Protein AF-A0A3E0QWT9-F1 (afdb_monomer_lite)

pLDDT: mean 92.98, std 5.26, range [54.19, 97.94]

Sequence (127 aa):
MSVLSQHIKRKHSWKTVCVSECLHNIGISIDSFYSTWTRKNPSAWKGVIRRNGFALRSRLSLMGKRPTVGSVRSKVAKLSDGPNTKYIVVVDGHMLLLNSNGETIVDTSPRKRDRRGVLMLYAVWPK

Secondary structure (DSSP, 8-state):
--S-SS-EE-SSEEE-HHHHHHHHHHT--GGG-S-SEESS-TTHHHHHHHHTTEEEEE-GGGG-SS-BHHHHHHHHTT--S-TT-EEEEEETTEEEEE-TTS-EEE-SS--SS--PBEEEEEEEEE-

Structure (mmCIF, N/CA/C/O backbone):
data_AF-A0A3E0QWT9-F1
#
_entry.id   AF-A0A3E0QWT9-F1
#
loop_
_atom_site.group_PDB
_atom_site.id
_atom_site.type_symbol
_atom_site.label_atom_id
_atom_site.label_alt_id
_atom_site.label_comp_id
_atom_site.label_asym_id
_atom_site.label_entity_id
_atom_site.label_seq_id
_atom_site.pdbx_PDB_ins_code
_atom_site.Cartn_x
_atom_site.Cartn_y
_atom_site.Cartn_z
_atom_site.occupancy
_atom_site.B_iso_or_equiv
_atom_site.auth_seq_id
_atom_site.auth_comp_id
_atom_site.auth_a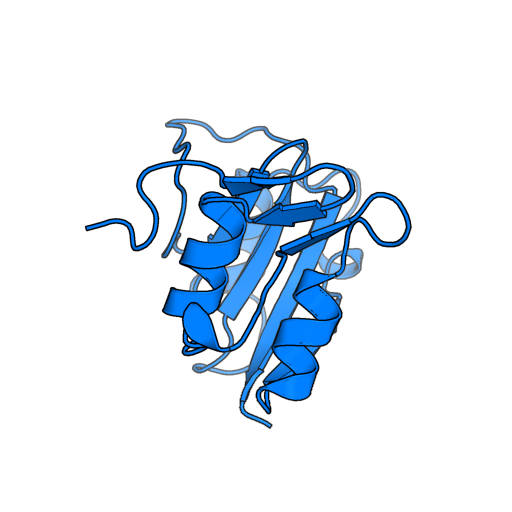sym_id
_atom_site.auth_atom_id
_atom_site.pdbx_PDB_model_num
ATOM 1 N N . MET A 1 1 ? 3.957 -18.540 -2.190 1.00 54.19 1 MET A N 1
ATOM 2 C CA . MET A 1 1 ? 5.103 -18.224 -3.072 1.00 54.19 1 MET A CA 1
ATOM 3 C C . MET A 1 1 ? 4.966 -16.771 -3.490 1.00 54.19 1 MET A C 1
ATOM 5 O O . MET A 1 1 ? 3.852 -16.388 -3.812 1.00 54.19 1 MET A O 1
ATOM 9 N N . SER A 1 2 ? 6.031 -15.965 -3.418 1.00 68.00 2 SER A N 1
ATOM 10 C CA . SER A 1 2 ? 5.967 -14.583 -3.917 1.00 68.00 2 SER A CA 1
ATOM 11 C C . SER A 1 2 ? 5.915 -14.589 -5.440 1.00 68.00 2 SER A C 1
ATOM 13 O O . SER A 1 2 ? 6.587 -15.394 -6.083 1.00 68.00 2 SER A O 1
ATOM 15 N N . VAL A 1 3 ? 5.117 -13.695 -6.011 1.00 80.19 3 VAL A N 1
ATOM 16 C CA . VAL A 1 3 ? 4.858 -13.643 -7.453 1.00 80.19 3 VAL A CA 1
ATOM 17 C C . VAL A 1 3 ? 6.034 -13.034 -8.230 1.00 80.19 3 VAL A C 1
ATOM 19 O O . VAL A 1 3 ? 6.164 -13.233 -9.433 1.00 80.19 3 VAL A O 1
ATOM 22 N N . LEU A 1 4 ? 6.923 -12.300 -7.551 1.00 85.69 4 LEU A N 1
ATOM 23 C CA . LEU A 1 4 ? 8.207 -11.854 -8.096 1.00 85.69 4 LEU A CA 1
ATOM 24 C C . LEU A 1 4 ? 9.326 -12.186 -7.109 1.00 85.69 4 LEU A C 1
ATOM 26 O O . LEU A 1 4 ? 9.308 -11.724 -5.973 1.00 85.69 4 LEU A O 1
ATOM 30 N N . SER A 1 5 ? 10.348 -12.912 -7.558 1.00 85.31 5 SER A N 1
ATOM 31 C CA . SER A 1 5 ? 11.515 -13.238 -6.727 1.00 85.31 5 SER A CA 1
ATOM 32 C C . SER A 1 5 ? 12.467 -12.052 -6.532 1.00 85.31 5 SER A C 1
ATOM 34 O O . SER A 1 5 ? 13.125 -11.954 -5.498 1.00 85.31 5 SER A O 1
ATOM 36 N N . GLN A 1 6 ? 12.550 -11.137 -7.506 1.00 90.75 6 GLN A N 1
ATOM 37 C CA . GLN A 1 6 ? 13.470 -9.996 -7.487 1.00 90.75 6 GLN A CA 1
ATOM 38 C C . GLN A 1 6 ? 12.854 -8.728 -8.093 1.00 90.75 6 GLN A C 1
ATOM 40 O O . GLN A 1 6 ? 11.887 -8.764 -8.855 1.00 90.75 6 GLN A O 1
ATOM 45 N N . HIS A 1 7 ? 13.425 -7.571 -7.744 1.00 90.88 7 HIS A N 1
ATOM 46 C CA . HIS A 1 7 ? 13.065 -6.295 -8.361 1.00 90.88 7 HIS A CA 1
ATOM 47 C C . HIS A 1 7 ? 13.531 -6.245 -9.815 1.00 90.88 7 HIS A C 1
ATOM 49 O O . HIS A 1 7 ? 14.716 -6.412 -10.093 1.00 90.88 7 HIS A O 1
ATOM 55 N N . ILE A 1 8 ? 12.630 -5.896 -10.731 1.00 93.06 8 ILE A N 1
ATOM 56 C CA . ILE A 1 8 ? 12.994 -5.667 -12.130 1.00 93.06 8 ILE A CA 1
ATOM 57 C C . ILE A 1 8 ? 13.340 -4.186 -12.280 1.00 93.06 8 ILE A C 1
ATOM 59 O O . ILE A 1 8 ? 12.457 -3.319 -12.315 1.00 93.06 8 ILE A O 1
ATOM 63 N N . LYS A 1 9 ? 14.642 -3.893 -12.325 1.00 92.44 9 LYS A N 1
ATOM 64 C CA . LYS A 1 9 ? 15.179 -2.545 -12.538 1.00 92.44 9 LYS A CA 1
ATOM 65 C C . LYS A 1 9 ? 15.326 -2.273 -14.029 1.00 92.44 9 LYS A C 1
ATOM 67 O O . LYS A 1 9 ? 15.834 -3.102 -14.775 1.00 92.44 9 LYS A O 1
ATOM 72 N N . ARG A 1 10 ? 14.904 -1.088 -14.459 1.00 90.88 10 ARG A N 1
ATOM 73 C CA . ARG A 1 10 ? 15.075 -0.591 -15.829 1.00 90.88 10 ARG A CA 1
ATOM 74 C C . ARG A 1 10 ? 15.610 0.834 -15.790 1.00 90.88 10 ARG A C 1
ATOM 76 O O . ARG A 1 10 ? 15.567 1.486 -14.748 1.00 90.88 10 ARG A O 1
ATOM 83 N N . LYS A 1 11 ? 16.050 1.344 -16.945 1.00 88.50 11 LYS A N 1
ATOM 84 C CA . LYS A 1 11 ? 16.702 2.661 -17.085 1.00 88.50 11 LYS A CA 1
ATOM 85 C C . LYS A 1 11 ? 15.946 3.810 -16.392 1.00 88.50 11 LYS A C 1
ATOM 87 O O . LYS A 1 11 ? 16.570 4.687 -15.803 1.00 88.50 11 LYS A O 1
ATOM 92 N N . HIS A 1 12 ? 14.608 3.804 -16.430 1.00 89.94 12 HIS A N 1
ATOM 93 C CA . HIS A 1 12 ? 13.772 4.883 -15.872 1.00 89.94 12 HIS A CA 1
ATOM 94 C C . HIS A 1 12 ? 12.596 4.413 -14.998 1.00 89.94 12 HIS A C 1
ATOM 96 O O . HIS A 1 12 ? 11.816 5.241 -14.511 1.00 89.94 12 HIS A O 1
ATOM 102 N N . SER A 1 13 ? 12.439 3.103 -14.802 1.00 92.81 13 SER A N 1
ATOM 103 C CA . SER A 1 13 ? 11.295 2.521 -14.100 1.00 92.81 13 SER A CA 1
ATOM 104 C C . SER A 1 13 ? 11.663 1.240 -13.377 1.00 92.81 13 SER A C 1
ATOM 106 O O . SER A 1 13 ? 12.585 0.524 -13.768 1.00 92.81 13 SER A O 1
ATOM 108 N N . TRP A 1 14 ? 10.974 0.986 -12.274 1.00 92.62 14 TRP A N 1
ATOM 109 C CA . TRP A 1 14 ? 11.200 -0.174 -11.428 1.00 92.62 14 TRP A CA 1
ATOM 110 C C . TRP A 1 14 ? 9.875 -0.917 -11.264 1.00 92.62 14 TRP A C 1
ATOM 112 O O . TRP A 1 14 ? 8.807 -0.309 -11.122 1.00 92.62 14 TRP A O 1
ATOM 122 N N . LYS A 1 15 ? 9.945 -2.245 -11.291 1.00 92.94 15 LYS A N 1
ATOM 123 C CA . LYS A 1 15 ? 8.859 -3.129 -10.867 1.00 92.94 15 LYS A CA 1
ATOM 124 C C . LYS A 1 15 ? 9.314 -3.808 -9.582 1.00 92.94 15 LYS A C 1
ATOM 126 O O . LYS A 1 15 ? 10.161 -4.698 -9.591 1.00 92.94 15 LYS A O 1
ATOM 131 N N . THR A 1 16 ? 8.826 -3.283 -8.466 1.00 93.12 16 THR A N 1
ATOM 132 C CA . THR A 1 16 ? 9.218 -3.706 -7.121 1.00 93.12 16 THR 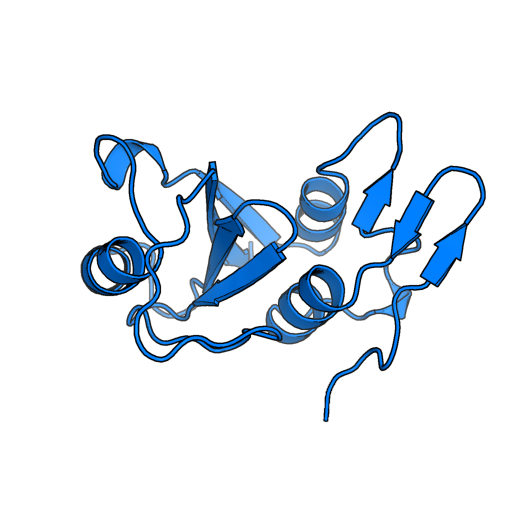A CA 1
ATOM 133 C C . THR A 1 16 ? 8.392 -4.904 -6.659 1.00 93.12 16 THR A C 1
ATOM 135 O O . THR A 1 16 ? 7.219 -5.036 -7.010 1.00 93.12 16 THR A O 1
ATOM 138 N N . VAL A 1 17 ? 9.012 -5.772 -5.858 1.00 94.25 17 VAL A N 1
ATOM 139 C CA . VAL A 1 17 ? 8.436 -7.041 -5.381 1.00 94.25 17 VAL A CA 1
ATOM 140 C C . VAL A 1 17 ? 7.294 -6.751 -4.415 1.00 94.25 17 VAL A C 1
ATOM 142 O O . VAL A 1 17 ? 6.168 -7.149 -4.680 1.00 94.25 17 VAL A O 1
ATOM 145 N N . CYS A 1 18 ? 7.547 -5.949 -3.376 1.00 93.50 18 CYS A N 1
ATOM 146 C CA . CYS A 1 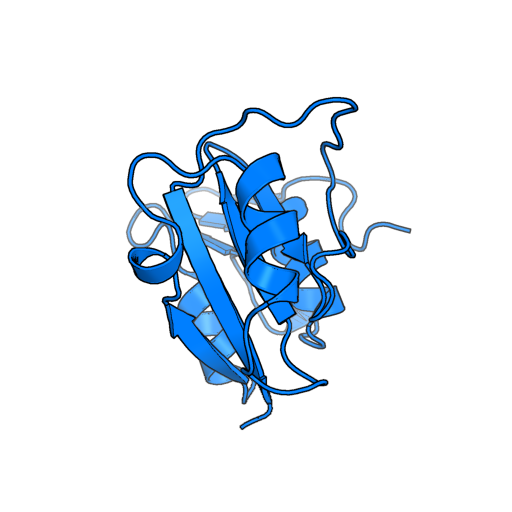18 ? 6.547 -5.581 -2.371 1.00 93.50 18 CYS A CA 1
ATOM 147 C C . CYS A 1 18 ? 5.277 -4.969 -2.980 1.00 93.50 18 CYS A C 1
ATOM 149 O O . CYS A 1 18 ? 4.165 -5.352 -2.622 1.00 93.50 18 CYS A O 1
ATOM 151 N N . VAL A 1 19 ? 5.429 -4.062 -3.952 1.00 94.88 19 VAL A N 1
ATOM 152 C CA . VAL A 1 19 ? 4.279 -3.432 -4.608 1.00 94.88 19 VAL A CA 1
ATOM 153 C C . VAL A 1 19 ? 3.535 -4.426 -5.491 1.00 94.88 19 VAL A C 1
ATOM 155 O O . VAL A 1 19 ? 2.312 -4.485 -5.433 1.00 94.88 19 VAL A O 1
ATOM 158 N N . SER A 1 20 ? 4.254 -5.226 -6.278 1.00 95.25 20 SER A N 1
ATOM 159 C CA . SER A 1 20 ? 3.628 -6.202 -7.174 1.00 95.25 20 SER A CA 1
ATOM 160 C C . SER A 1 20 ? 2.893 -7.303 -6.407 1.00 95.25 20 SER A C 1
ATOM 162 O O . SER A 1 20 ? 1.795 -7.675 -6.804 1.00 95.25 20 SER A O 1
ATOM 164 N N . GLU A 1 21 ? 3.441 -7.755 -5.278 1.00 95.56 21 GLU A N 1
ATOM 165 C CA . GLU A 1 21 ? 2.815 -8.743 -4.394 1.00 95.56 21 G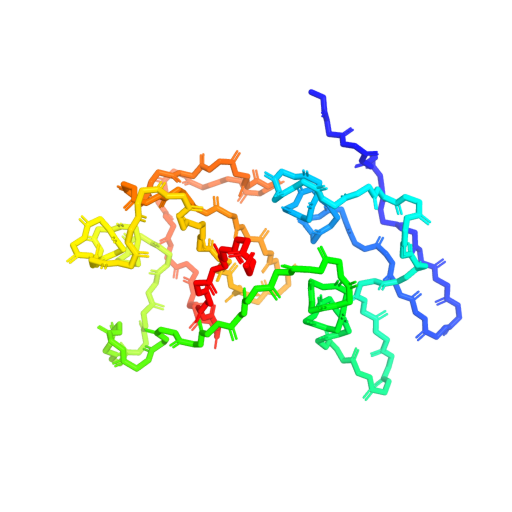LU A CA 1
ATOM 166 C C . GLU A 1 21 ? 1.503 -8.216 -3.796 1.00 95.56 21 GLU A C 1
ATOM 168 O O . GLU A 1 21 ? 0.484 -8.908 -3.796 1.00 95.56 21 GLU A O 1
ATOM 173 N N . CYS A 1 22 ? 1.492 -6.958 -3.343 1.00 96.06 22 CYS A N 1
ATOM 174 C CA . CYS A 1 22 ? 0.271 -6.322 -2.858 1.00 96.06 22 CYS A CA 1
ATOM 175 C C . CYS A 1 22 ? -0.777 -6.183 -3.972 1.00 96.06 22 CYS A C 1
ATOM 177 O O . CYS A 1 22 ? -1.951 -6.444 -3.734 1.00 96.06 22 CYS A O 1
ATOM 179 N N . LEU A 1 23 ? -0.372 -5.778 -5.184 1.00 95.75 23 LEU A N 1
ATOM 180 C CA . LEU A 1 23 ? -1.288 -5.652 -6.324 1.00 95.75 23 LEU A CA 1
ATOM 181 C C . LEU A 1 23 ? -1.877 -7.011 -6.719 1.00 95.75 23 LEU A C 1
ATOM 183 O O . LEU A 1 23 ? -3.086 -7.107 -6.926 1.00 95.75 23 LEU A O 1
ATOM 187 N N . HIS A 1 24 ? -1.059 -8.063 -6.736 1.00 95.44 24 HIS A N 1
ATOM 188 C CA . HIS A 1 24 ? -1.526 -9.423 -6.983 1.00 95.44 24 HIS A CA 1
ATOM 189 C C . HIS A 1 24 ? -2.547 -9.872 -5.938 1.00 95.44 24 HIS A C 1
ATOM 191 O O . HIS A 1 24 ? -3.630 -10.322 -6.293 1.00 95.44 24 HIS A O 1
ATOM 197 N N . ASN A 1 25 ? -2.263 -9.641 -4.654 1.00 95.31 25 ASN A N 1
ATOM 198 C CA . ASN A 1 25 ? -3.188 -9.970 -3.570 1.00 95.31 25 ASN A CA 1
ATOM 199 C C . ASN A 1 25 ? -4.462 -9.113 -3.576 1.00 95.31 25 ASN A C 1
ATOM 201 O O . ASN A 1 25 ? -5.457 -9.506 -2.975 1.00 95.31 25 ASN A O 1
ATOM 205 N N . ILE A 1 26 ? -4.474 -7.953 -4.239 1.00 94.69 26 ILE A N 1
ATOM 206 C CA . ILE A 1 26 ? -5.698 -7.174 -4.492 1.00 94.69 26 ILE A CA 1
ATOM 207 C C . ILE A 1 26 ? -6.543 -7.811 -5.611 1.00 94.69 26 ILE A C 1
ATOM 209 O O . ILE A 1 26 ? -7.754 -7.619 -5.618 1.00 94.69 26 ILE A O 1
ATOM 213 N N . GLY A 1 27 ? -5.937 -8.616 -6.489 1.00 93.94 27 GLY A N 1
ATOM 214 C CA . GLY A 1 27 ? -6.580 -9.253 -7.644 1.00 93.94 27 GLY A CA 1
ATOM 215 C C . GLY A 1 27 ? -6.082 -8.727 -8.993 1.00 93.94 27 GLY A C 1
ATOM 216 O O . GLY A 1 27 ? -6.690 -8.996 -10.023 1.00 93.94 27 GLY A O 1
ATOM 217 N N . ILE A 1 28 ? -4.993 -7.954 -9.014 1.00 94.62 28 ILE A N 1
ATOM 218 C CA . ILE A 1 28 ? -4.435 -7.376 -10.239 1.00 94.62 28 ILE A CA 1
ATOM 219 C C . ILE A 1 28 ? -3.325 -8.288 -10.762 1.00 94.62 28 ILE A C 1
ATOM 221 O O . ILE A 1 28 ? -2.307 -8.483 -10.097 1.00 94.62 28 ILE A O 1
ATOM 225 N N . SER A 1 29 ? -3.489 -8.807 -11.982 1.00 92.25 29 SER A N 1
ATOM 226 C CA . SER A 1 29 ? -2.457 -9.631 -12.620 1.00 92.25 29 SER A CA 1
ATOM 227 C C . SER A 1 29 ? -1.153 -8.851 -12.797 1.00 92.25 29 SER A C 1
ATOM 229 O O . SER A 1 29 ? -1.158 -7.675 -13.172 1.00 92.25 29 SER A O 1
ATOM 231 N N . ILE A 1 30 ? -0.020 -9.513 -12.566 1.00 90.81 30 ILE A N 1
ATOM 232 C CA . ILE A 1 30 ? 1.308 -8.906 -12.694 1.00 90.81 30 ILE A CA 1
ATOM 233 C C . ILE A 1 30 ? 1.602 -8.472 -14.126 1.00 90.81 30 ILE A C 1
ATOM 235 O O . ILE A 1 30 ? 2.300 -7.474 -14.322 1.00 90.81 30 ILE A O 1
ATOM 239 N N . ASP A 1 31 ? 1.039 -9.152 -15.116 1.00 90.00 31 ASP A N 1
ATOM 240 C CA . ASP A 1 31 ? 1.262 -8.837 -16.528 1.00 90.00 31 ASP A CA 1
ATOM 241 C C . ASP A 1 31 ? 0.458 -7.615 -16.991 1.00 90.00 31 ASP A C 1
ATOM 243 O O . ASP A 1 31 ? 0.790 -6.993 -17.996 1.00 90.00 31 ASP A O 1
ATOM 247 N N . SER A 1 32 ? -0.528 -7.174 -16.198 1.00 90.62 32 SER A N 1
ATOM 248 C CA . SER A 1 32 ? -1.332 -5.979 -16.498 1.00 90.62 32 SER A CA 1
ATOM 249 C C . SER A 1 32 ? -0.569 -4.657 -16.330 1.00 90.62 32 SER A C 1
ATOM 251 O O . SER A 1 32 ? -1.069 -3.589 -16.696 1.00 90.62 32 SER A O 1
ATOM 253 N N . PHE A 1 33 ? 0.642 -4.683 -15.758 1.00 91.31 33 PHE A N 1
ATOM 254 C CA . PHE A 1 33 ? 1.443 -3.479 -15.560 1.00 91.31 33 PHE A CA 1
ATOM 255 C C . PHE A 1 33 ? 2.943 -3.683 -15.773 1.00 91.31 33 PHE A C 1
ATOM 257 O O . PHE A 1 33 ? 3.585 -4.631 -15.311 1.00 91.31 33 PHE A O 1
ATOM 264 N N . TYR A 1 34 ? 3.540 -2.681 -16.417 1.00 89.88 34 TYR A N 1
ATOM 265 C CA . TYR A 1 34 ? 4.965 -2.665 -16.725 1.00 89.88 34 TYR A CA 1
ATOM 266 C C . TYR A 1 34 ? 5.840 -2.244 -15.534 1.00 89.88 34 TYR A C 1
ATOM 268 O O . TYR A 1 34 ? 6.915 -2.807 -15.312 1.00 89.88 34 TYR A O 1
ATOM 276 N N . SER A 1 35 ? 5.399 -1.255 -14.751 1.00 91.62 35 SER A N 1
ATOM 277 C CA . SER A 1 35 ? 6.176 -0.660 -13.655 1.00 91.62 35 SER A CA 1
ATOM 278 C C . SER A 1 35 ? 5.294 -0.222 -12.492 1.00 91.62 35 SER A C 1
ATOM 280 O O . SER A 1 35 ? 4.192 0.284 -12.705 1.00 91.62 35 SER A O 1
ATOM 282 N N . THR A 1 36 ? 5.819 -0.337 -11.275 1.00 91.62 36 THR A N 1
ATOM 283 C CA . THR A 1 36 ? 5.173 0.133 -10.038 1.00 91.62 36 THR A CA 1
ATOM 284 C C . THR A 1 36 ? 5.710 1.490 -9.580 1.00 91.62 36 THR A C 1
ATOM 286 O O . THR A 1 36 ? 5.015 2.221 -8.871 1.00 91.62 36 THR A O 1
ATOM 289 N N . TRP A 1 37 ? 6.912 1.852 -10.041 1.00 91.44 37 TRP A N 1
ATOM 290 C CA . TRP A 1 37 ? 7.603 3.106 -9.755 1.00 91.44 37 TRP A CA 1
ATOM 291 C C . TRP A 1 37 ? 8.308 3.637 -11.010 1.00 91.44 37 TRP A C 1
ATOM 293 O O . TRP A 1 37 ? 8.850 2.872 -11.811 1.00 91.44 37 TRP A O 1
ATOM 303 N N . THR A 1 38 ? 8.328 4.958 -11.182 1.00 91.31 38 THR A N 1
ATOM 304 C CA . THR A 1 38 ? 9.080 5.640 -12.247 1.00 91.31 38 THR A CA 1
ATOM 305 C C . THR A 1 38 ? 9.717 6.913 -11.701 1.00 91.31 38 THR A C 1
ATOM 307 O O . THR A 1 38 ? 9.203 7.490 -10.744 1.00 91.31 38 THR A O 1
ATOM 310 N N . ARG A 1 39 ? 10.777 7.411 -12.354 1.00 86.44 39 ARG A N 1
ATOM 311 C CA . ARG A 1 39 ? 11.431 8.672 -11.950 1.00 86.44 39 ARG A CA 1
ATOM 312 C C . ARG A 1 39 ? 10.473 9.872 -11.948 1.00 86.44 39 ARG A C 1
ATOM 314 O O . ARG A 1 39 ? 10.588 10.735 -11.090 1.00 86.44 39 ARG A O 1
ATOM 321 N N . LYS A 1 40 ? 9.531 9.922 -12.901 1.00 89.44 40 LYS A N 1
ATOM 322 C CA . LYS A 1 40 ? 8.527 10.998 -13.015 1.00 89.44 40 LYS A CA 1
ATOM 323 C C . LYS A 1 40 ? 7.336 10.808 -12.070 1.00 89.44 40 LYS A C 1
ATOM 325 O O . LYS A 1 40 ? 6.718 11.779 -11.659 1.00 89.44 40 LYS A O 1
ATOM 330 N N . ASN A 1 41 ? 6.994 9.562 -11.747 1.00 90.31 41 ASN A N 1
ATOM 331 C CA . ASN A 1 41 ? 5.867 9.219 -10.887 1.00 90.31 41 ASN A CA 1
ATOM 332 C C . ASN A 1 41 ? 6.236 8.049 -9.954 1.00 90.31 41 ASN A C 1
ATOM 334 O O . ASN A 1 41 ? 6.055 6.879 -10.324 1.00 90.31 41 ASN A O 1
ATOM 338 N N . PRO A 1 42 ? 6.708 8.353 -8.732 1.00 87.06 42 PRO A N 1
ATOM 339 C CA . PRO A 1 42 ? 6.998 7.351 -7.708 1.00 87.06 42 PRO A CA 1
ATOM 340 C C . PRO A 1 42 ? 5.773 6.546 -7.248 1.00 87.06 42 PRO A C 1
ATOM 342 O O . PRO A 1 42 ? 5.908 5.464 -6.688 1.00 87.06 42 PRO A O 1
ATOM 345 N N . SER A 1 43 ? 4.565 7.067 -7.482 1.00 91.00 43 SER A N 1
ATOM 346 C CA . SER A 1 43 ? 3.285 6.459 -7.102 1.00 91.00 43 SER A CA 1
ATOM 347 C C . SER A 1 43 ? 2.525 5.873 -8.300 1.00 91.00 43 SER A C 1
ATOM 349 O O . SER A 1 43 ? 1.292 5.852 -8.301 1.00 91.00 43 SER A O 1
ATOM 351 N N . ALA A 1 44 ? 3.234 5.396 -9.332 1.00 93.31 44 ALA A N 1
ATOM 352 C CA . ALA A 1 44 ? 2.623 4.854 -10.551 1.00 93.31 44 ALA A CA 1
ATOM 353 C C . ALA A 1 44 ? 1.631 3.706 -10.274 1.00 93.31 44 ALA A C 1
ATOM 355 O O . ALA A 1 44 ? 0.611 3.587 -10.958 1.00 93.31 44 ALA A O 1
ATOM 356 N N . TRP A 1 45 ? 1.867 2.929 -9.213 1.00 94.56 45 TRP A N 1
ATOM 357 C CA . TRP A 1 45 ? 0.963 1.888 -8.715 1.00 94.56 45 TRP A CA 1
ATOM 358 C C . TRP A 1 45 ? -0.472 2.378 -8.447 1.00 94.56 45 TRP A C 1
ATOM 360 O O . TRP A 1 45 ? -1.421 1.636 -8.683 1.00 94.56 45 TRP A O 1
ATOM 370 N N . LYS A 1 46 ? -0.678 3.646 -8.054 1.00 95.69 46 LYS A N 1
ATOM 371 C CA . LYS A 1 46 ? -2.029 4.207 -7.852 1.00 95.69 46 LYS A CA 1
ATOM 372 C C . LYS A 1 46 ? -2.831 4.236 -9.154 1.00 95.69 46 LYS A C 1
ATOM 374 O O . LYS A 1 46 ? -4.045 4.052 -9.141 1.00 95.69 46 LYS A O 1
ATOM 379 N N . GLY A 1 47 ? -2.158 4.503 -10.275 1.00 94.69 47 GLY A N 1
ATOM 380 C CA . GLY A 1 47 ? -2.767 4.475 -11.604 1.00 94.69 47 GLY A CA 1
ATOM 381 C C . GLY A 1 47 ? -3.095 3.053 -12.050 1.00 94.69 47 GLY A C 1
ATOM 382 O O . GLY A 1 47 ? -4.152 2.832 -12.629 1.00 94.69 47 GLY A O 1
ATOM 383 N N . VAL A 1 48 ? -2.231 2.086 -11.719 1.00 95.31 48 VAL A N 1
ATOM 384 C CA . VAL A 1 48 ? -2.472 0.659 -11.987 1.00 95.31 48 VAL A CA 1
ATOM 385 C C . VAL A 1 48 ? -3.748 0.185 -11.291 1.00 95.31 48 VAL A C 1
ATOM 387 O O . VAL A 1 48 ? -4.611 -0.377 -11.954 1.00 95.31 48 VAL A O 1
ATOM 390 N N . ILE A 1 49 ? -3.913 0.486 -10.000 1.00 96.12 49 ILE A N 1
ATOM 391 C CA . ILE A 1 49 ? -5.110 0.105 -9.230 1.00 96.12 49 ILE A CA 1
ATOM 392 C C . ILE A 1 49 ? -6.385 0.649 -9.883 1.00 96.12 49 ILE A 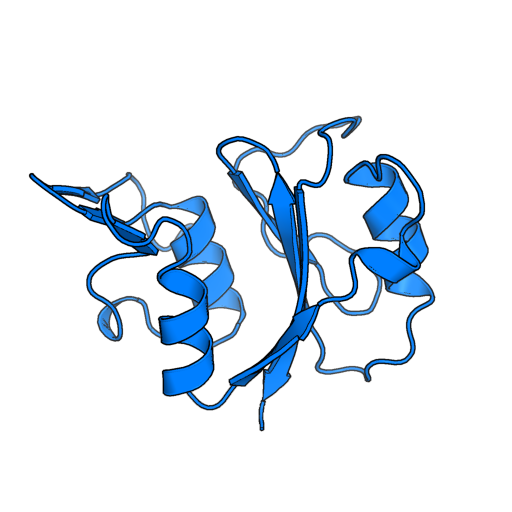C 1
ATOM 394 O O . ILE A 1 49 ? -7.318 -0.100 -10.156 1.00 96.12 49 ILE A O 1
ATOM 398 N N . ARG A 1 50 ? -6.405 1.948 -10.201 1.00 95.25 50 ARG A N 1
ATOM 399 C CA . ARG A 1 50 ? -7.598 2.599 -10.762 1.00 95.25 50 ARG A CA 1
ATOM 400 C C . ARG A 1 50 ? -7.977 2.092 -12.150 1.00 95.25 50 ARG A C 1
ATOM 402 O O . ARG A 1 50 ? -9.166 2.028 -12.448 1.00 95.25 50 ARG A O 1
ATOM 409 N N . ARG A 1 51 ? -6.991 1.756 -12.989 1.00 94.69 51 ARG A N 1
ATOM 410 C CA . ARG A 1 51 ? -7.229 1.193 -14.330 1.00 94.69 51 ARG A CA 1
ATOM 411 C C . ARG A 1 51 ? -7.769 -0.234 -14.288 1.00 94.69 51 ARG A C 1
ATOM 413 O O . ARG A 1 51 ? -8.465 -0.622 -15.210 1.00 94.69 51 ARG A O 1
ATOM 420 N N . ASN A 1 52 ? -7.493 -0.978 -13.219 1.00 95.62 52 ASN A N 1
ATOM 421 C CA . ASN A 1 52 ? -7.967 -2.350 -13.034 1.00 95.62 52 ASN A CA 1
ATOM 422 C C . ASN A 1 52 ? -9.307 -2.424 -12.273 1.00 95.62 52 ASN A C 1
ATOM 424 O O . ASN A 1 52 ? -9.594 -3.429 -11.639 1.00 95.62 52 ASN A O 1
ATOM 428 N N . GLY A 1 53 ? -10.117 -1.359 -12.289 1.00 94.94 53 GLY A N 1
ATOM 429 C CA . GLY A 1 53 ? -11.475 -1.399 -11.728 1.00 94.94 53 GLY A CA 1
ATOM 430 C C . GLY A 1 53 ? -11.573 -1.231 -10.210 1.00 94.94 53 GLY A C 1
ATOM 431 O O . GLY A 1 53 ? -12.645 -1.423 -9.654 1.00 94.94 53 GLY A O 1
ATOM 432 N N . PHE A 1 54 ? -10.504 -0.819 -9.525 1.00 96.69 54 PHE A N 1
ATOM 433 C CA . PHE A 1 54 ? -10.535 -0.602 -8.076 1.00 96.69 54 PHE A CA 1
ATOM 434 C C . PHE A 1 54 ? -10.654 0.882 -7.710 1.00 96.69 54 PHE A C 1
ATOM 436 O O . PHE A 1 54 ? -10.081 1.776 -8.351 1.00 96.69 54 PHE A O 1
ATOM 443 N N . ALA A 1 55 ? -11.381 1.158 -6.634 1.00 95.62 55 ALA A N 1
ATOM 444 C CA . ALA A 1 55 ? -11.376 2.441 -5.955 1.00 95.62 55 ALA A CA 1
ATOM 445 C C . ALA A 1 55 ? -10.143 2.559 -5.044 1.00 95.62 55 ALA A C 1
ATOM 447 O O . ALA A 1 55 ? -9.626 1.573 -4.524 1.00 95.62 55 ALA A O 1
ATOM 448 N N . LEU A 1 56 ? -9.653 3.788 -4.859 1.00 95.94 56 LEU A N 1
ATOM 449 C CA . LEU A 1 56 ? -8.505 4.082 -4.000 1.00 95.94 56 LEU A CA 1
ATOM 450 C C . LEU A 1 56 ? -8.765 5.374 -3.222 1.00 95.94 56 LEU A C 1
ATOM 452 O O . LEU A 1 56 ? -8.814 6.455 -3.824 1.00 95.94 56 LEU A O 1
ATOM 456 N N . ARG A 1 57 ? -8.889 5.284 -1.894 1.00 95.62 57 ARG A N 1
ATOM 457 C CA . ARG A 1 57 ? -9.145 6.439 -1.014 1.00 95.62 57 ARG A CA 1
ATOM 458 C C . ARG A 1 57 ? -8.142 6.521 0.124 1.00 95.62 57 ARG A C 1
ATOM 460 O O . ARG A 1 57 ? -7.821 5.523 0.752 1.00 95.62 57 ARG A O 1
ATOM 467 N N . SER A 1 58 ? -7.634 7.725 0.384 1.00 96.62 58 SER A N 1
ATOM 468 C CA . SER A 1 58 ? -6.712 7.953 1.500 1.00 96.62 58 SER A CA 1
ATOM 469 C C . SER A 1 58 ? -7.449 7.830 2.836 1.00 96.62 58 SER A C 1
ATOM 471 O O . SER A 1 58 ? -8.576 8.313 2.975 1.00 96.62 58 SER A O 1
ATOM 473 N N . ARG A 1 59 ? -6.795 7.207 3.818 1.00 96.44 59 ARG A N 1
ATOM 474 C CA . ARG A 1 59 ? -7.248 7.106 5.218 1.00 96.44 59 ARG A CA 1
ATOM 475 C C . ARG A 1 59 ? -6.204 7.630 6.204 1.00 96.44 59 ARG A C 1
ATOM 477 O O . ARG A 1 59 ? -6.390 7.531 7.410 1.00 96.44 59 ARG A O 1
ATOM 484 N N . LEU A 1 60 ? -5.111 8.213 5.702 1.00 95.62 60 LEU A N 1
ATOM 485 C CA . LEU A 1 60 ? -3.990 8.664 6.531 1.00 95.62 60 LEU A CA 1
ATOM 486 C C . LEU A 1 60 ? -4.413 9.693 7.591 1.00 95.62 60 LEU A C 1
ATOM 488 O O . LEU A 1 60 ? -3.933 9.630 8.719 1.00 95.62 60 LEU A O 1
ATOM 492 N N . SER A 1 61 ? -5.344 10.592 7.261 1.00 94.50 61 SER A N 1
ATOM 493 C CA . SER A 1 61 ? -5.862 11.609 8.189 1.00 94.50 61 SER A CA 1
ATOM 494 C C . SER A 1 61 ? -6.520 11.012 9.438 1.00 94.50 61 SER A C 1
ATOM 496 O O . SER A 1 61 ? -6.444 11.605 10.509 1.00 94.50 61 SER A O 1
ATOM 498 N N . LEU A 1 62 ? -7.095 9.811 9.334 1.00 94.12 62 LEU A N 1
ATOM 499 C CA . LEU A 1 62 ? -7.738 9.108 10.449 1.00 94.12 62 LEU A CA 1
ATOM 500 C C . LEU A 1 62 ? -6.721 8.485 11.420 1.00 94.12 62 LEU A C 1
ATOM 502 O O . LEU A 1 62 ? -7.071 8.046 12.514 1.00 94.12 62 LEU A O 1
ATOM 506 N N . MET A 1 63 ? -5.444 8.416 11.034 1.00 93.62 63 MET A N 1
ATOM 507 C CA . MET A 1 63 ? -4.415 7.709 11.797 1.00 93.62 63 MET A CA 1
ATOM 508 C C . MET A 1 63 ? -3.696 8.593 12.823 1.00 93.62 63 MET A C 1
ATOM 510 O O . MET A 1 63 ? -2.957 8.069 13.660 1.00 93.62 63 MET A O 1
ATOM 514 N N . GLY A 1 64 ? -3.949 9.904 12.833 1.00 91.62 64 GLY A N 1
ATOM 515 C CA . GLY A 1 64 ? -3.303 10.862 13.733 1.00 91.62 64 GLY A CA 1
ATOM 516 C C . GLY A 1 64 ? -1.880 11.243 13.306 1.00 91.62 64 GLY A C 1
ATOM 517 O O . GLY A 1 64 ? -1.447 10.964 12.190 1.00 91.62 64 GLY A O 1
ATOM 518 N N . LYS A 1 65 ? -1.139 11.917 14.196 1.00 91.12 65 LYS A N 1
ATOM 519 C CA . LYS A 1 65 ? 0.227 12.389 13.916 1.00 91.12 65 LYS A CA 1
ATOM 520 C C . LYS A 1 65 ? 1.226 11.226 13.957 1.00 91.12 65 LYS A C 1
ATOM 522 O O . LYS A 1 65 ? 1.252 10.476 14.927 1.00 91.12 65 LYS A O 1
ATOM 527 N N . ARG A 1 66 ? 2.082 11.130 12.929 1.00 92.00 66 ARG A N 1
ATOM 528 C CA . ARG A 1 66 ? 3.192 10.155 12.811 1.00 92.00 66 ARG A CA 1
ATOM 529 C C . ARG A 1 66 ? 2.769 8.700 13.096 1.00 92.00 66 ARG A C 1
ATOM 531 O O . ARG A 1 66 ? 3.319 8.064 13.997 1.00 92.00 66 ARG A O 1
ATOM 538 N N . PRO A 1 67 ? 1.789 8.163 12.352 1.00 96.00 67 PRO A N 1
ATOM 539 C CA . PRO A 1 67 ? 1.351 6.790 12.548 1.00 96.00 67 PRO A CA 1
ATOM 540 C C . PRO A 1 67 ? 2.479 5.797 12.247 1.00 96.00 67 PRO A C 1
ATOM 542 O O . PRO A 1 67 ? 3.313 6.029 11.372 1.00 96.00 67 PRO A O 1
ATOM 545 N N . THR A 1 68 ? 2.496 4.679 12.967 1.00 96.69 68 THR A N 1
ATOM 546 C CA . THR A 1 68 ? 3.410 3.557 12.728 1.00 96.69 68 THR A CA 1
ATOM 547 C C . THR A 1 68 ? 2.617 2.375 12.199 1.00 96.69 68 THR A C 1
ATOM 549 O O . THR A 1 68 ? 1.405 2.308 12.390 1.00 96.69 68 THR A O 1
ATOM 552 N N . VAL A 1 69 ? 3.275 1.412 11.556 1.00 95.94 69 VAL A N 1
ATOM 553 C CA . VAL A 1 69 ? 2.571 0.225 11.040 1.00 95.94 69 VAL A CA 1
ATOM 554 C C . VAL A 1 69 ? 1.816 -0.500 12.157 1.00 95.94 69 VAL A C 1
ATOM 556 O O . VAL A 1 69 ? 0.647 -0.838 11.984 1.00 95.94 69 VAL A O 1
ATOM 559 N N . GLY A 1 70 ? 2.441 -0.677 13.327 1.00 93.94 70 GLY A N 1
ATOM 560 C CA . GLY A 1 70 ? 1.782 -1.283 14.484 1.00 93.94 70 GLY A CA 1
ATOM 561 C C . GLY A 1 70 ? 0.511 -0.542 14.912 1.00 93.94 70 GLY A C 1
ATOM 562 O O . GLY A 1 70 ? -0.512 -1.184 15.128 1.00 93.94 70 GLY A O 1
ATOM 563 N N . SER A 1 71 ? 0.540 0.796 14.980 1.00 94.75 71 SER A N 1
ATOM 564 C CA . SER A 1 71 ? -0.652 1.568 15.357 1.00 94.75 71 SER A CA 1
ATOM 565 C C . SER A 1 71 ? -1.717 1.593 14.261 1.00 94.75 71 SER A C 1
ATOM 567 O O . SER A 1 71 ? -2.907 1.614 14.573 1.00 94.75 71 SER A O 1
ATOM 569 N N . VAL A 1 72 ? -1.314 1.543 12.987 1.00 96.00 72 VAL A N 1
ATOM 570 C CA . VAL A 1 72 ? -2.236 1.461 11.847 1.00 96.00 72 VAL A CA 1
ATOM 571 C C . VAL A 1 72 ? -3.016 0.153 11.857 1.00 96.00 72 VAL A C 1
ATOM 573 O O . VAL A 1 72 ? -4.226 0.216 11.681 1.00 96.00 72 VAL A O 1
ATOM 576 N N . ARG A 1 73 ? -2.391 -1.001 12.133 1.00 95.19 73 ARG A N 1
ATOM 577 C CA . ARG A 1 73 ? -3.101 -2.296 12.218 1.00 95.19 73 ARG A CA 1
ATOM 578 C C . ARG A 1 73 ? -4.288 -2.231 13.182 1.00 95.19 73 ARG A C 1
ATOM 580 O O . ARG A 1 73 ? -5.417 -2.517 12.800 1.00 95.19 73 ARG A O 1
ATOM 587 N N . SER A 1 74 ? -4.056 -1.740 14.398 1.00 93.50 74 SER A N 1
ATOM 588 C CA . SER A 1 74 ? -5.108 -1.615 15.415 1.00 93.50 74 SER A CA 1
ATOM 589 C C . SER A 1 74 ? -6.184 -0.578 15.076 1.00 93.50 74 SER A C 1
ATOM 591 O O . SER A 1 74 ? -7.301 -0.680 15.576 1.00 93.50 74 SER A O 1
ATOM 593 N N . LYS A 1 75 ? -5.862 0.451 14.280 1.00 95.31 75 LYS A N 1
ATOM 594 C CA . LYS A 1 75 ? -6.825 1.487 13.871 1.00 95.31 75 LYS A CA 1
ATOM 595 C C . LYS A 1 75 ? -7.643 1.075 12.656 1.00 95.31 75 LYS A C 1
ATOM 597 O O . LYS A 1 75 ? -8.827 1.375 12.614 1.00 95.31 75 LYS A O 1
ATOM 602 N N . VAL A 1 76 ? -7.024 0.387 11.701 1.00 94.50 76 VAL A N 1
ATOM 603 C CA . VAL A 1 76 ? -7.685 -0.157 10.511 1.00 94.50 76 VAL A CA 1
ATOM 604 C C . VAL A 1 76 ? -8.794 -1.124 10.905 1.00 94.50 76 VAL A C 1
ATOM 606 O O . VAL A 1 76 ? -9.893 -0.993 10.387 1.00 94.50 76 VAL A O 1
ATOM 609 N N . ALA A 1 77 ? -8.556 -1.973 11.908 1.00 91.75 77 ALA A N 1
ATOM 610 C CA . ALA A 1 77 ? -9.569 -2.872 12.467 1.00 91.75 77 ALA A CA 1
ATOM 611 C C . ALA A 1 77 ? -10.839 -2.161 12.984 1.00 91.75 77 ALA A C 1
ATOM 613 O O . ALA A 1 77 ? -11.859 -2.801 13.213 1.00 91.75 77 ALA A O 1
ATOM 614 N N . LYS A 1 78 ? -10.774 -0.843 13.213 1.00 93.06 78 LYS A N 1
ATOM 615 C CA . LYS A 1 78 ? -11.891 -0.015 13.692 1.00 93.06 78 LYS A CA 1
ATOM 616 C C . LYS A 1 78 ? -12.565 0.785 12.574 1.00 93.06 78 LYS A C 1
ATOM 618 O O . LYS A 1 78 ? -13.492 1.539 12.855 1.00 93.06 78 LYS A O 1
ATOM 623 N N . LEU A 1 79 ? -12.074 0.699 11.338 1.00 92.69 79 LEU A N 1
ATOM 624 C CA . LEU A 1 79 ? -12.649 1.408 10.198 1.00 92.69 79 LEU A CA 1
ATOM 625 C C . LEU A 1 79 ? -13.826 0.620 9.615 1.00 92.69 79 LEU A C 1
ATOM 627 O O . LEU A 1 79 ? -13.786 -0.600 9.509 1.00 92.69 79 LEU A O 1
ATOM 631 N N . SER A 1 80 ? -14.858 1.338 9.179 1.00 88.12 80 SER A N 1
ATOM 632 C CA . SER A 1 80 ? -16.081 0.781 8.592 1.00 88.12 80 SER A CA 1
ATOM 633 C C . SER A 1 80 ? -16.122 0.929 7.063 1.00 88.12 80 SER A C 1
ATOM 635 O O . SER A 1 80 ? -17.161 1.239 6.489 1.00 88.12 80 SER A O 1
ATOM 637 N N . ASP A 1 81 ? -14.995 0.701 6.374 1.00 88.38 81 ASP A N 1
ATOM 638 C CA . ASP A 1 81 ? -14.928 0.784 4.900 1.00 88.38 81 ASP A CA 1
ATOM 639 C C . ASP A 1 81 ? -15.507 -0.464 4.185 1.00 88.38 81 ASP A C 1
ATOM 641 O O . ASP A 1 81 ? -15.453 -0.553 2.960 1.00 88.38 81 ASP A O 1
ATOM 645 N N . GLY A 1 82 ? -16.047 -1.438 4.924 1.00 87.62 82 GLY A N 1
ATOM 646 C CA . GLY A 1 82 ? -16.665 -2.657 4.390 1.00 87.62 82 GLY A CA 1
ATOM 647 C C . GLY A 1 82 ? -15.730 -3.880 4.325 1.00 87.62 82 GLY A C 1
ATOM 648 O O . GLY A 1 82 ? -14.506 -3.737 4.330 1.00 87.62 82 GLY A O 1
ATOM 649 N N . PRO A 1 83 ? -16.294 -5.103 4.254 1.00 84.00 83 PRO A N 1
ATOM 650 C CA . PRO A 1 83 ? -15.547 -6.357 4.431 1.00 84.00 83 PRO A CA 1
ATOM 651 C C . PRO A 1 83 ? -14.578 -6.683 3.285 1.00 84.00 83 PRO A C 1
ATOM 653 O O . PRO A 1 83 ? -13.572 -7.352 3.495 1.00 84.00 83 PRO A O 1
ATOM 656 N N . ASN A 1 84 ? -14.837 -6.177 2.076 1.00 90.00 84 ASN A N 1
ATOM 657 C CA . ASN A 1 84 ? -13.978 -6.403 0.907 1.00 90.00 84 ASN A CA 1
ATOM 658 C C . ASN A 1 84 ? -12.850 -5.367 0.775 1.00 90.00 84 ASN A C 1
ATOM 660 O O . ASN A 1 84 ? -12.096 -5.389 -0.202 1.00 90.00 84 ASN A O 1
ATOM 664 N N . THR A 1 85 ? -12.729 -4.453 1.740 1.00 95.94 85 THR A N 1
ATOM 665 C CA . THR A 1 85 ? -11.714 -3.406 1.712 1.00 95.94 85 THR A CA 1
ATOM 666 C C . THR A 1 85 ? -10.370 -3.934 2.198 1.00 95.94 85 THR A C 1
ATOM 668 O O . THR A 1 85 ? -10.242 -4.531 3.267 1.00 95.94 85 THR A O 1
ATOM 671 N N . LYS A 1 86 ? -9.332 -3.658 1.409 1.00 97.31 86 LYS A N 1
ATOM 672 C CA . LYS A 1 86 ? -7.931 -3.885 1.771 1.00 97.31 86 LYS A CA 1
ATOM 673 C C . LYS A 1 86 ? -7.230 -2.552 1.969 1.00 97.31 86 LYS A C 1
ATOM 675 O O . LYS A 1 86 ? -7.591 -1.549 1.353 1.00 97.31 86 LYS A O 1
ATOM 680 N N . TYR A 1 87 ? -6.194 -2.541 2.795 1.00 97.94 87 TYR A N 1
ATOM 681 C CA . TYR A 1 87 ? -5.462 -1.326 3.130 1.00 97.94 87 TYR A CA 1
ATOM 682 C C . TYR A 1 87 ? -4.011 -1.421 2.684 1.00 97.94 87 TYR A C 1
ATOM 684 O O . TYR A 1 87 ? -3.241 -2.238 3.182 1.00 97.94 87 TYR A O 1
ATOM 692 N N . ILE A 1 88 ? -3.624 -0.546 1.761 1.00 97.94 88 ILE A N 1
ATOM 693 C CA . ILE A 1 88 ? -2.234 -0.354 1.360 1.00 97.94 88 ILE A CA 1
ATOM 694 C C . ILE A 1 88 ? -1.576 0.588 2.359 1.00 97.94 88 ILE A C 1
ATOM 696 O O . ILE A 1 88 ? -1.985 1.746 2.488 1.00 97.94 88 ILE A O 1
ATOM 700 N N . VAL A 1 89 ? -0.515 0.112 3.007 1.00 97.69 89 VAL A N 1
ATOM 701 C CA . VAL A 1 89 ? 0.334 0.922 3.880 1.00 97.69 89 VAL A CA 1
ATOM 702 C C . VAL A 1 89 ? 1.687 1.103 3.205 1.00 97.69 89 VAL A C 1
ATOM 704 O O . VAL A 1 89 ? 2.378 0.134 2.890 1.00 97.69 89 VAL A O 1
ATOM 707 N N . VAL A 1 90 ? 2.066 2.358 2.980 1.00 97.19 90 VAL A N 1
ATOM 708 C CA . VAL A 1 90 ? 3.368 2.730 2.423 1.00 97.19 90 VAL A CA 1
ATOM 709 C C . VAL A 1 90 ? 4.236 3.259 3.550 1.00 97.19 90 VAL A C 1
ATOM 711 O O . VAL A 1 90 ? 3.854 4.197 4.253 1.00 97.19 90 VAL A O 1
ATOM 714 N N . VAL A 1 91 ? 5.414 2.669 3.691 1.00 96.44 91 VAL A N 1
ATOM 715 C CA . VAL A 1 91 ? 6.491 3.128 4.570 1.00 96.44 91 VAL A CA 1
ATOM 716 C C . VAL A 1 91 ? 7.709 3.445 3.708 1.00 96.44 91 VAL A C 1
ATOM 718 O O . VAL A 1 91 ? 7.696 3.219 2.496 1.00 96.44 91 VAL A O 1
ATOM 721 N N . ASP A 1 92 ? 8.765 3.981 4.307 1.00 94.38 92 ASP A N 1
ATOM 722 C CA . ASP A 1 92 ? 9.985 4.246 3.551 1.00 94.38 92 ASP A CA 1
ATOM 723 C C . ASP A 1 92 ? 10.552 2.955 2.927 1.00 94.38 92 ASP A C 1
ATOM 725 O O . ASP A 1 92 ? 10.699 1.931 3.600 1.00 94.38 92 ASP A O 1
ATOM 729 N N . GLY A 1 93 ? 10.788 2.994 1.613 1.00 91.75 93 GLY A N 1
ATOM 730 C CA . GLY A 1 93 ? 11.306 1.878 0.815 1.00 91.75 93 GLY A CA 1
ATOM 731 C C . GLY A 1 93 ? 10.412 0.634 0.683 1.00 91.75 93 GLY A C 1
ATOM 732 O O . GLY A 1 93 ? 10.834 -0.327 0.042 1.00 91.75 93 GLY A O 1
ATOM 733 N N . HIS A 1 94 ? 9.202 0.601 1.257 1.00 94.94 94 HIS A N 1
ATOM 734 C CA . HIS A 1 94 ? 8.411 -0.634 1.326 1.00 94.94 94 HIS A CA 1
ATOM 735 C C . HIS A 1 94 ? 6.894 -0.411 1.319 1.00 94.94 94 HIS A C 1
ATOM 737 O O . HIS A 1 94 ? 6.386 0.645 1.695 1.00 94.94 94 HIS A O 1
ATOM 743 N N . MET A 1 95 ? 6.159 -1.438 0.896 1.00 96.31 95 MET A N 1
ATOM 744 C CA . MET A 1 95 ? 4.699 -1.443 0.863 1.00 96.31 95 MET A CA 1
ATOM 745 C C . MET A 1 95 ? 4.174 -2.770 1.398 1.00 96.31 95 MET A C 1
ATOM 747 O O . MET A 1 95 ? 4.670 -3.831 1.021 1.00 96.31 95 MET A O 1
ATOM 751 N N . LEU A 1 96 ? 3.169 -2.692 2.264 1.00 96.88 96 LEU A N 1
ATOM 752 C CA . LEU A 1 96 ? 2.478 -3.851 2.820 1.00 96.88 96 LEU A CA 1
ATOM 753 C C . LEU A 1 96 ? 0.962 -3.716 2.624 1.00 96.88 96 LEU A C 1
ATOM 755 O O . LEU A 1 96 ? 0.440 -2.617 2.401 1.00 96.88 96 LEU A O 1
ATOM 759 N N . LEU A 1 97 ? 0.268 -4.845 2.726 1.00 97.75 97 LEU A N 1
ATOM 760 C CA . LEU A 1 97 ? -1.176 -4.943 2.550 1.00 97.75 97 LEU A CA 1
ATOM 761 C C . LEU A 1 97 ? -1.819 -5.504 3.814 1.00 97.75 97 LEU A C 1
ATOM 763 O O . LEU A 1 97 ? -1.401 -6.555 4.305 1.00 97.75 97 LEU A O 1
ATOM 767 N N . LEU A 1 98 ? -2.849 -4.822 4.309 1.00 97.25 98 LEU A N 1
ATOM 768 C CA . LEU A 1 98 ? -3.680 -5.288 5.414 1.00 97.25 98 LEU A CA 1
ATOM 769 C C . LEU A 1 98 ? -5.089 -5.653 4.926 1.00 97.25 98 LEU A C 1
ATOM 771 O O . LEU A 1 98 ? -5.578 -5.068 3.955 1.00 97.25 98 LEU A O 1
ATOM 775 N N . ASN A 1 99 ? -5.745 -6.592 5.605 1.00 96.25 99 ASN A N 1
ATOM 776 C CA . ASN A 1 99 ? -7.181 -6.841 5.442 1.00 96.25 99 ASN A CA 1
ATOM 777 C C . ASN A 1 99 ? -8.023 -5.837 6.260 1.00 96.25 99 ASN A C 1
ATOM 779 O O . ASN A 1 99 ? -7.478 -4.952 6.928 1.00 96.25 99 ASN A O 1
ATOM 783 N N . SER A 1 100 ? -9.350 -5.979 6.218 1.00 95.12 100 SER A N 1
ATOM 784 C CA . SER A 1 100 ? -10.298 -5.158 6.985 1.00 95.12 100 SER A CA 1
ATOM 785 C C . SER A 1 100 ? -10.121 -5.262 8.503 1.00 95.12 100 SER A C 1
ATOM 787 O O . SER A 1 100 ? -10.395 -4.306 9.219 1.00 95.12 100 SER A O 1
ATOM 789 N N . ASN A 1 101 ? -9.588 -6.383 8.992 1.00 94.38 101 ASN A N 1
ATOM 790 C CA . ASN A 1 101 ? -9.329 -6.623 10.412 1.00 94.38 101 ASN A CA 1
ATOM 791 C C . ASN A 1 101 ? -7.973 -6.054 10.868 1.00 94.38 101 ASN A C 1
ATOM 793 O O . ASN A 1 101 ? -7.587 -6.210 12.024 1.00 94.38 101 ASN A O 1
ATOM 797 N N . GLY A 1 102 ? -7.221 -5.405 9.971 1.00 93.62 102 GLY A N 1
ATOM 798 C CA . GLY A 1 102 ? -5.887 -4.880 10.258 1.00 93.62 102 GLY A CA 1
ATOM 799 C C . GLY A 1 102 ? -4.784 -5.945 10.292 1.00 93.62 102 GLY A C 1
ATOM 800 O O . GLY A 1 102 ? -3.644 -5.636 10.650 1.00 93.62 102 GLY A O 1
ATOM 801 N N . GLU A 1 103 ? -5.080 -7.181 9.899 1.00 95.12 103 GLU A N 1
ATOM 802 C CA . GLU A 1 103 ? -4.103 -8.264 9.793 1.00 95.12 103 GLU A CA 1
ATOM 803 C C . GLU A 1 103 ? -3.284 -8.104 8.514 1.00 95.12 103 GLU A C 1
ATOM 805 O O . GLU A 1 103 ? -3.768 -7.619 7.492 1.00 95.12 103 GLU A O 1
ATOM 810 N N . THR A 1 104 ? -2.012 -8.497 8.560 1.00 95.88 104 THR A N 1
ATOM 811 C CA . THR A 1 104 ? -1.107 -8.359 7.413 1.00 95.88 104 THR A CA 1
ATOM 812 C C . THR A 1 104 ? -1.289 -9.522 6.449 1.00 95.88 104 THR A C 1
ATOM 814 O O . THR A 1 104 ? -0.951 -10.648 6.788 1.00 95.88 104 THR A O 1
ATOM 817 N N . ILE A 1 105 ? -1.782 -9.228 5.244 1.00 95.50 105 ILE A N 1
ATOM 818 C CA . ILE A 1 105 ? -1.878 -10.195 4.141 1.00 95.50 105 ILE A CA 1
ATOM 819 C C . ILE A 1 105 ? -0.520 -10.308 3.441 1.00 95.50 105 ILE A C 1
ATOM 821 O O . ILE A 1 105 ? -0.057 -11.400 3.131 1.00 95.50 105 ILE A O 1
ATOM 825 N N . VAL A 1 106 ? 0.126 -9.164 3.193 1.00 95.94 106 VAL A N 1
ATOM 826 C CA . VAL A 1 106 ? 1.407 -9.095 2.481 1.00 95.94 106 VAL A CA 1
ATOM 827 C C . VAL A 1 106 ? 2.374 -8.222 3.253 1.00 95.94 106 VAL A C 1
ATOM 829 O O . VAL A 1 106 ? 2.111 -7.037 3.444 1.00 95.94 106 VAL A O 1
ATOM 832 N N . ASP A 1 107 ? 3.523 -8.781 3.620 1.00 94.50 107 ASP A N 1
ATOM 833 C CA . ASP A 1 107 ? 4.706 -8.031 4.034 1.00 94.50 107 ASP A CA 1
ATOM 834 C C . ASP A 1 107 ? 5.957 -8.823 3.642 1.00 94.50 107 ASP A C 1
ATOM 836 O O . ASP A 1 107 ? 6.267 -9.853 4.233 1.00 94.50 107 ASP A O 1
ATOM 840 N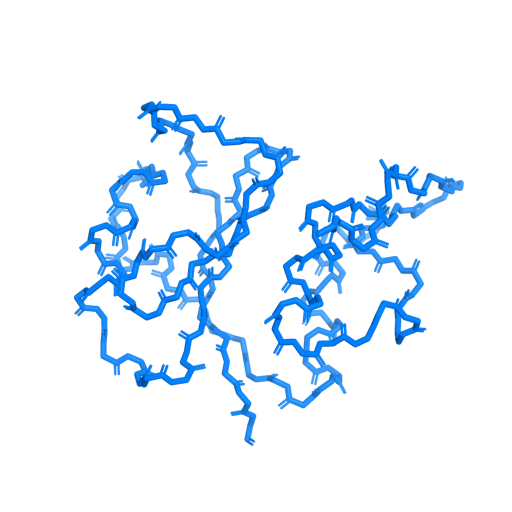 N . THR A 1 108 ? 6.684 -8.345 2.631 1.00 92.19 108 THR A N 1
ATOM 841 C CA . THR A 1 108 ? 7.925 -8.992 2.169 1.00 92.19 108 THR A CA 1
ATOM 842 C C . THR A 1 108 ? 9.140 -8.630 3.033 1.00 92.19 108 THR A C 1
ATOM 844 O O . THR A 1 108 ? 10.257 -9.028 2.723 1.00 92.19 108 THR A O 1
ATOM 847 N N . SER A 1 109 ? 8.948 -7.842 4.095 1.00 91.19 109 SER A N 1
ATOM 848 C CA . SER A 1 109 ? 9.963 -7.490 5.090 1.00 91.19 109 SER A CA 1
ATOM 849 C C . SER A 1 109 ? 9.307 -7.403 6.482 1.00 91.19 109 SER A C 1
ATOM 851 O O . SER A 1 109 ? 9.201 -6.304 7.052 1.00 91.19 109 SER A O 1
ATOM 853 N N . PRO A 1 110 ? 8.818 -8.544 7.020 1.00 91.31 110 PRO A N 1
ATOM 854 C CA . PRO A 1 110 ? 8.074 -8.581 8.272 1.00 91.31 110 PRO A CA 1
ATOM 855 C C . PRO A 1 110 ? 8.967 -8.264 9.471 1.00 91.31 110 PRO A C 1
ATOM 857 O O . PRO A 1 110 ? 10.162 -8.558 9.498 1.00 91.31 110 PRO A O 1
ATOM 860 N N . ARG A 1 111 ? 8.369 -7.654 10.498 1.00 91.00 111 ARG A N 1
ATOM 861 C CA . ARG A 1 111 ? 9.055 -7.268 11.739 1.00 91.00 111 ARG A CA 1
ATOM 862 C C . ARG A 1 111 ? 8.243 -7.698 12.952 1.00 91.00 111 ARG A C 1
ATOM 864 O O . ARG A 1 111 ? 7.047 -7.429 13.008 1.00 91.00 111 ARG A O 1
ATOM 871 N N . LYS A 1 112 ? 8.914 -8.252 13.971 1.00 86.25 112 LYS A N 1
ATOM 872 C CA . LYS A 1 112 ? 8.288 -8.620 15.258 1.00 86.25 112 LYS A CA 1
ATOM 873 C C . LYS A 1 112 ? 7.645 -7.413 15.955 1.00 86.25 112 LYS A C 1
ATOM 875 O O . LYS A 1 112 ? 6.540 -7.508 16.473 1.00 86.25 112 LYS A O 1
ATOM 880 N N . ARG A 1 113 ? 8.322 -6.257 15.937 1.00 89.00 113 ARG A N 1
ATOM 881 C CA . ARG A 1 113 ? 7.786 -4.972 16.411 1.00 89.00 113 ARG A CA 1
ATOM 882 C C . ARG A 1 113 ? 7.948 -3.919 15.326 1.00 89.00 113 ARG A C 1
ATOM 884 O O . ARG A 1 113 ? 9.051 -3.428 15.088 1.00 89.00 113 ARG A O 1
ATOM 891 N N . ASP A 1 114 ? 6.848 -3.568 14.671 1.00 91.94 114 ASP A N 1
ATOM 892 C CA . ASP A 1 114 ? 6.896 -2.665 13.526 1.00 91.94 114 ASP A CA 1
ATOM 893 C C . ASP A 1 114 ? 6.655 -1.201 13.915 1.00 91.94 114 ASP A C 1
ATOM 895 O O . ASP A 1 114 ? 5.525 -0.751 14.114 1.00 91.94 114 ASP A O 1
ATOM 899 N N . ARG A 1 115 ? 7.763 -0.463 14.035 1.00 94.00 115 ARG A N 1
ATOM 900 C CA . ARG A 1 115 ? 7.797 0.974 14.338 1.00 94.00 115 ARG A CA 1
ATOM 901 C C . ARG A 1 115 ? 8.034 1.841 13.097 1.00 94.00 115 ARG A C 1
ATOM 903 O O . ARG A 1 115 ? 8.281 3.034 13.248 1.00 94.00 115 ARG A O 1
ATOM 910 N N . ARG A 1 116 ? 7.997 1.268 11.885 1.00 96.38 116 ARG A N 1
ATOM 911 C CA . ARG A 1 116 ? 8.184 2.041 10.648 1.00 96.38 116 ARG A CA 1
ATOM 912 C C . ARG A 1 116 ? 7.102 3.116 10.548 1.00 96.38 116 ARG A C 1
ATOM 914 O O . ARG A 1 116 ? 5.924 2.827 10.771 1.00 96.38 116 ARG A O 1
ATOM 921 N N . GLY A 1 117 ? 7.516 4.343 10.241 1.00 96.94 117 GLY A N 1
ATOM 922 C CA . GLY A 1 117 ? 6.608 5.468 10.038 1.00 96.94 117 GLY A CA 1
ATOM 923 C C . GLY A 1 117 ? 5.799 5.283 8.759 1.00 96.94 117 GLY A C 1
ATOM 924 O O . GLY A 1 117 ? 6.357 4.990 7.702 1.00 96.94 117 GLY A O 1
ATOM 925 N N . VAL A 1 118 ? 4.484 5.439 8.864 1.00 97.31 118 VAL A N 1
ATOM 926 C CA . VAL A 1 118 ? 3.566 5.316 7.734 1.00 97.31 118 VAL A CA 1
ATOM 927 C C . VAL A 1 118 ? 3.509 6.642 6.991 1.00 97.31 118 VAL A C 1
ATOM 929 O O . VAL A 1 118 ? 3.121 7.669 7.546 1.00 97.31 118 VAL A O 1
ATOM 932 N N . LEU A 1 119 ? 3.900 6.595 5.720 1.00 96.62 119 LEU A N 1
ATOM 933 C CA . LEU A 1 119 ? 3.912 7.733 4.806 1.00 96.62 119 LEU A CA 1
ATOM 934 C C . LEU A 1 119 ? 2.571 7.882 4.090 1.00 96.62 119 LEU A C 1
ATOM 936 O O . LEU A 1 119 ? 2.110 8.994 3.852 1.00 96.62 119 LEU A O 1
ATOM 940 N N . MET A 1 120 ? 1.939 6.761 3.730 1.00 96.69 120 MET A N 1
ATOM 941 C CA . MET A 1 120 ? 0.622 6.757 3.096 1.00 96.69 120 MET A CA 1
ATOM 942 C C . MET A 1 120 ? -0.210 5.571 3.573 1.00 96.69 120 MET A C 1
ATOM 944 O O . MET A 1 120 ? 0.309 4.474 3.761 1.00 96.69 120 MET A O 1
ATOM 948 N N . LEU A 1 121 ? -1.517 5.793 3.701 1.00 97.50 121 LEU A N 1
ATOM 949 C CA . LEU A 1 121 ? -2.506 4.756 3.967 1.00 97.50 121 LEU A CA 1
ATOM 950 C C . LEU A 1 121 ? -3.671 4.926 2.996 1.00 97.50 121 LEU A C 1
ATOM 952 O O . LEU A 1 121 ? -4.310 5.983 2.988 1.00 97.50 121 LEU A O 1
ATOM 956 N N . TYR A 1 122 ? -3.955 3.891 2.212 1.00 97.81 122 TYR A N 1
ATOM 957 C CA . TYR A 1 122 ? -5.074 3.877 1.279 1.00 97.81 122 TYR A CA 1
ATOM 958 C C . TYR A 1 122 ? -5.963 2.659 1.482 1.00 97.81 122 TYR A C 1
ATOM 960 O O . TYR A 1 122 ? -5.468 1.541 1.502 1.00 97.81 122 TYR A O 1
ATOM 968 N N . ALA A 1 123 ? -7.268 2.887 1.551 1.00 97.44 123 ALA A N 1
ATOM 969 C CA . ALA A 1 123 ? -8.281 1.857 1.402 1.00 97.44 123 ALA A CA 1
ATOM 970 C C . ALA A 1 123 ? -8.524 1.574 -0.093 1.00 97.44 123 ALA A C 1
ATOM 972 O O . ALA A 1 123 ? -8.551 2.504 -0.913 1.00 97.44 123 ALA A O 1
ATOM 973 N N . VAL A 1 124 ? -8.665 0.292 -0.428 1.00 97.44 124 VAL A N 1
ATOM 974 C CA . VAL A 1 124 ? -8.842 -0.255 -1.778 1.00 97.44 124 VAL A CA 1
ATOM 975 C C . VAL A 1 124 ? -10.013 -1.225 -1.773 1.00 97.44 124 VAL A C 1
ATOM 977 O O . VAL A 1 124 ? -10.030 -2.145 -0.958 1.00 97.44 124 VAL A O 1
ATOM 980 N N . TRP A 1 125 ? -10.942 -1.060 -2.709 1.00 96.19 125 TRP A N 1
ATOM 981 C CA . TRP A 1 125 ? -12.068 -1.972 -2.911 1.00 96.19 125 TRP A CA 1
ATOM 982 C C . TRP A 1 125 ? -12.456 -2.027 -4.397 1.00 96.19 125 TRP A C 1
ATOM 984 O O . TRP A 1 125 ? -12.145 -1.077 -5.130 1.00 96.19 125 TRP A O 1
ATOM 994 N N . PRO A 1 126 ? -13.075 -3.122 -4.875 1.00 94.00 126 PRO A N 1
ATOM 995 C CA . PRO A 1 126 ? -13.650 -3.180 -6.219 1.00 94.00 126 PRO A CA 1
ATOM 996 C C . PRO A 1 126 ? -14.684 -2.065 -6.410 1.00 94.00 126 PRO A C 1
ATOM 998 O O . PRO A 1 126 ? -15.413 -1.753 -5.469 1.00 94.00 126 PRO A O 1
ATOM 1001 N N . LYS A 1 127 ? -14.707 -1.430 -7.583 1.00 87.94 127 LYS A N 1
ATOM 1002 C CA . LYS A 1 127 ? -15.763 -0.469 -7.927 1.00 87.94 127 LYS A CA 1
ATOM 1003 C C . LYS A 1 127 ? -17.099 -1.151 -8.172 1.00 87.94 127 LYS A C 1
ATOM 1005 O O . LYS A 1 127 ? -17.080 -2.308 -8.643 1.00 87.94 127 LYS A O 1
#

Radius of gyration: 13.9 Å; chains: 1; bounding box: 33×31×34 Å

Foldseek 3Di:
DQPDPQWDDDPFFIAGRQLLSQCVVLVQDSVQDDGCAGPVRRRVSVVSQVVVQKDKDFPVVVQDPFHWLVSQLCSLLVDPPDQQKKKWWDFVPHIWIAGSNSHTPDDPPDDPDTRTTTPTIMIMHGD